Protein AF-A0A3D5K0L1-F1 (afdb_monomer_lite)

Structure (mmCIF, N/CA/C/O backbone):
data_AF-A0A3D5K0L1-F1
#
_entry.id   AF-A0A3D5K0L1-F1
#
loop_
_atom_site.group_PDB
_atom_site.id
_atom_site.type_symbol
_atom_site.label_atom_id
_atom_site.label_alt_i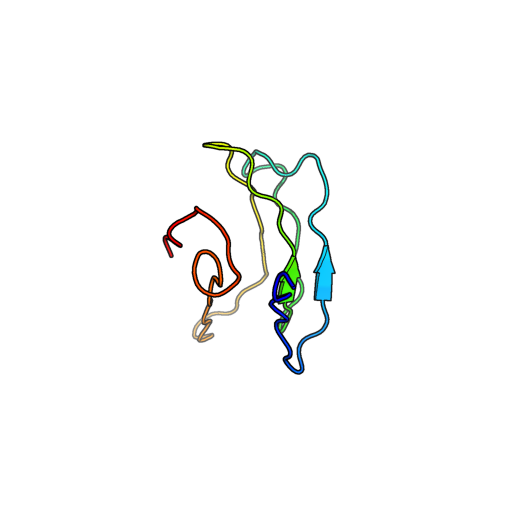d
_atom_site.label_comp_id
_atom_site.label_asym_id
_atom_site.label_entity_id
_atom_site.label_seq_id
_atom_site.pdbx_PDB_ins_code
_atom_site.Cartn_x
_atom_site.Cartn_y
_atom_site.Cartn_z
_atom_site.occupancy
_atom_site.B_iso_or_equiv
_atom_site.auth_seq_id
_atom_site.auth_comp_id
_atom_site.auth_asym_id
_atom_site.auth_atom_id
_atom_site.pdbx_PDB_model_num
ATOM 1 N N . GLY A 1 1 ? 15.534 -24.088 -12.513 1.00 66.06 1 GLY A N 1
ATOM 2 C CA . GLY A 1 1 ? 14.474 -23.252 -13.115 1.00 66.06 1 GLY A CA 1
ATOM 3 C C . GLY A 1 1 ? 14.304 -22.004 -12.276 1.00 66.06 1 GLY A C 1
ATOM 4 O O . GLY A 1 1 ? 14.727 -22.032 -11.128 1.00 66.06 1 GLY A O 1
ATOM 5 N N . ALA A 1 2 ? 13.746 -20.923 -12.824 1.00 81.19 2 ALA A N 1
ATOM 6 C CA . ALA A 1 2 ? 13.459 -19.722 -12.037 1.00 81.19 2 ALA A CA 1
ATOM 7 C C . ALA A 1 2 ? 12.407 -20.031 -10.956 1.00 81.19 2 ALA A C 1
ATOM 9 O O . ALA A 1 2 ? 11.411 -20.699 -11.241 1.00 81.19 2 ALA A O 1
ATOM 10 N N . PHE A 1 3 ? 12.640 -19.570 -9.728 1.00 81.88 3 PHE A N 1
ATOM 11 C CA . PHE A 1 3 ? 11.662 -19.648 -8.644 1.00 81.88 3 PHE A CA 1
ATOM 12 C C . PHE A 1 3 ? 10.603 -18.553 -8.835 1.00 81.88 3 PHE A C 1
ATOM 14 O O . PHE A 1 3 ? 10.933 -17.455 -9.279 1.00 81.88 3 PHE A O 1
ATOM 21 N N . ARG A 1 4 ? 9.338 -18.847 -8.513 1.00 86.69 4 ARG A N 1
ATOM 22 C CA . ARG A 1 4 ? 8.274 -17.836 -8.424 1.00 86.69 4 ARG A CA 1
ATOM 23 C C . ARG A 1 4 ? 7.958 -17.600 -6.958 1.00 86.69 4 ARG A C 1
ATOM 25 O O . ARG A 1 4 ? 7.678 -18.559 -6.242 1.00 86.69 4 ARG A O 1
ATOM 32 N N . LEU A 1 5 ? 8.029 -16.347 -6.534 1.00 90.31 5 LEU A N 1
ATOM 33 C CA . LEU A 1 5 ? 7.615 -15.942 -5.199 1.00 90.31 5 LEU A CA 1
ATOM 34 C C . LEU A 1 5 ? 6.100 -15.741 -5.197 1.00 90.31 5 LEU A C 1
ATOM 36 O O . LEU A 1 5 ? 5.539 -15.250 -6.174 1.00 90.31 5 LEU A O 1
ATOM 40 N N . LEU A 1 6 ? 5.459 -16.174 -4.117 1.00 91.12 6 LEU A N 1
ATOM 41 C CA . LEU A 1 6 ? 4.027 -16.044 -3.883 1.00 91.12 6 LEU A CA 1
ATOM 42 C C . LEU A 1 6 ? 3.835 -15.460 -2.485 1.00 91.12 6 LEU A C 1
ATOM 44 O O . LEU A 1 6 ? 4.496 -15.909 -1.547 1.00 91.12 6 LEU A O 1
ATOM 48 N N . MET A 1 7 ? 2.930 -14.495 -2.359 1.00 92.06 7 MET A N 1
ATOM 49 C CA . MET A 1 7 ? 2.422 -14.024 -1.074 1.00 92.06 7 MET A CA 1
ATOM 50 C C . MET A 1 7 ? 1.076 -14.700 -0.823 1.00 92.06 7 MET A C 1
ATOM 52 O O . MET A 1 7 ? 0.253 -14.797 -1.731 1.00 92.06 7 MET A O 1
ATOM 56 N N . VAL A 1 8 ? 0.895 -15.237 0.380 1.00 93.50 8 VAL A N 1
ATOM 57 C CA . VAL A 1 8 ? -0.341 -15.903 0.795 1.00 93.50 8 VAL A CA 1
ATOM 58 C C . VAL A 1 8 ? -0.719 -15.343 2.156 1.00 93.50 8 VAL A C 1
ATOM 60 O O . VAL A 1 8 ? 0.047 -15.486 3.108 1.00 93.50 8 VAL A O 1
ATOM 63 N N . ASP A 1 9 ? -1.891 -14.729 2.227 1.00 93.38 9 ASP A N 1
ATOM 64 C CA . ASP A 1 9 ? -2.521 -14.230 3.444 1.00 93.38 9 ASP A CA 1
ATOM 65 C C . ASP A 1 9 ? -4.030 -14.543 3.418 1.00 93.38 9 ASP A C 1
ATOM 67 O O . ASP A 1 9 ? -4.515 -15.266 2.540 1.00 93.38 9 ASP A O 1
ATOM 71 N N . ASP A 1 10 ? -4.755 -14.083 4.434 1.00 95.25 10 ASP A N 1
ATOM 72 C CA . ASP A 1 10 ? -6.201 -14.237 4.591 1.00 95.25 10 ASP A CA 1
ATOM 73 C C . ASP A 1 10 ? -6.999 -12.988 4.175 1.00 95.25 10 ASP A C 1
ATOM 75 O O . ASP A 1 10 ? -8.221 -12.951 4.357 1.00 95.25 10 ASP A O 1
ATOM 79 N N . LEU A 1 11 ? -6.339 -11.977 3.604 1.00 95.81 11 LEU A N 1
ATOM 80 C CA . LEU A 1 11 ? -6.965 -10.720 3.228 1.00 95.81 11 LEU A CA 1
ATOM 81 C C . LEU A 1 11 ? -7.612 -10.825 1.836 1.00 95.81 11 LEU A C 1
ATOM 83 O O . LEU A 1 11 ? -7.076 -11.468 0.929 1.00 95.81 11 LEU A O 1
ATOM 87 N N . PRO A 1 12 ? -8.773 -10.180 1.616 1.00 95.56 12 PRO A N 1
ATOM 88 C CA . PRO A 1 12 ? -9.264 -9.968 0.263 1.00 95.56 12 PRO A CA 1
ATOM 89 C C . PRO A 1 12 ? -8.242 -9.138 -0.519 1.00 95.56 12 PRO A C 1
ATOM 91 O O . PRO A 1 12 ? -7.662 -8.209 0.033 1.00 95.56 12 PRO A O 1
ATOM 94 N N . ASN A 1 13 ? -8.056 -9.453 -1.799 1.00 94.88 13 ASN A N 1
ATOM 95 C CA . ASN A 1 13 ? -7.092 -8.763 -2.649 1.00 94.88 13 ASN A CA 1
ATOM 96 C C . ASN A 1 13 ? -7.776 -7.757 -3.579 1.00 94.88 13 ASN A C 1
ATOM 98 O O . ASN A 1 13 ? -8.789 -8.068 -4.214 1.00 94.88 13 ASN A O 1
ATOM 102 N N . LEU A 1 14 ? -7.189 -6.571 -3.688 1.00 95.88 14 LEU A N 1
ATOM 103 C CA . LEU A 1 14 ? -7.612 -5.491 -4.566 1.00 95.88 14 LEU A CA 1
ATOM 104 C C . LEU A 1 14 ? -6.477 -5.137 -5.523 1.00 95.88 14 LEU A C 1
ATOM 106 O O . LEU A 1 14 ? -5.386 -4.779 -5.101 1.00 95.88 14 LEU A O 1
ATOM 110 N N . ALA A 1 15 ? -6.747 -5.179 -6.823 1.00 96.19 15 ALA A N 1
ATOM 111 C CA . ALA A 1 15 ? -5.808 -4.644 -7.798 1.00 96.19 15 ALA A CA 1
ATOM 112 C C . ALA A 1 15 ? -5.876 -3.112 -7.824 1.00 96.19 15 ALA A C 1
ATOM 114 O O . ALA A 1 15 ? -6.960 -2.518 -7.752 1.00 96.19 15 ALA A O 1
ATOM 115 N N . GLU A 1 16 ? -4.719 -2.484 -7.982 1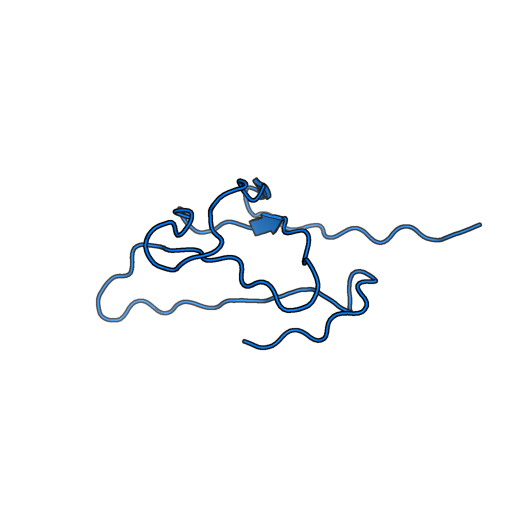.00 95.44 16 GLU A N 1
ATOM 116 C CA . GLU A 1 16 ? -4.617 -1.075 -8.330 1.00 95.44 16 GLU A CA 1
ATOM 117 C C . GLU A 1 16 ? -5.414 -0.727 -9.603 1.00 95.44 16 GLU A C 1
ATOM 119 O O . GLU A 1 16 ? -5.462 -1.494 -10.572 1.00 95.44 16 GLU A O 1
ATOM 124 N N . VAL A 1 17 ? -6.015 0.465 -9.616 1.00 94.12 17 VAL A N 1
ATOM 125 C CA . VAL A 1 17 ? -6.624 1.068 -10.802 1.00 94.12 17 VAL A CA 1
ATOM 126 C C . VAL A 1 17 ? -5.753 2.197 -11.339 1.00 94.12 17 VAL A C 1
ATOM 128 O O . VAL A 1 17 ? -5.312 3.071 -10.602 1.00 94.12 17 VAL A O 1
ATOM 131 N N . SER A 1 18 ? -5.572 2.228 -12.659 1.00 91.94 18 SER A N 1
ATOM 132 C CA . SER A 1 18 ? -4.884 3.333 -13.332 1.00 91.94 18 SER A CA 1
ATOM 133 C C . SER A 1 18 ? -5.590 4.669 -13.085 1.00 91.94 18 SER A C 1
ATOM 135 O O . SER A 1 18 ? -6.824 4.725 -13.136 1.00 91.94 18 SER A O 1
ATOM 137 N N . GLY A 1 19 ? -4.834 5.758 -12.959 1.00 93.56 19 GLY A N 1
ATOM 138 C CA . GLY A 1 19 ? -5.378 7.099 -12.751 1.00 93.56 19 GLY A CA 1
ATOM 139 C C . GLY A 1 19 ? -5.302 7.598 -11.307 1.00 93.56 19 GLY A C 1
ATOM 140 O O . GLY A 1 19 ? -5.711 8.733 -11.060 1.00 93.56 19 GLY A O 1
ATOM 141 N N . ASN A 1 20 ? -4.772 6.798 -10.381 1.00 96.19 20 ASN A N 1
ATOM 142 C CA . ASN A 1 20 ? -4.559 7.124 -8.968 1.00 96.19 20 ASN A CA 1
ATOM 143 C C . ASN A 1 20 ? -3.240 7.877 -8.703 1.00 96.19 20 ASN A C 1
ATOM 145 O O . ASN A 1 20 ? -2.774 7.935 -7.570 1.00 96.19 20 ASN A O 1
ATOM 149 N N . GLU A 1 21 ? -2.633 8.508 -9.714 1.00 95.06 21 GLU A N 1
ATOM 150 C CA . GLU A 1 21 ? -1.282 9.081 -9.595 1.00 95.06 21 GLU A CA 1
ATOM 151 C C . GLU A 1 21 ? -1.263 10.490 -8.964 1.00 95.06 21 GLU A C 1
ATOM 153 O O . GLU A 1 21 ? -0.296 11.247 -9.086 1.00 95.06 21 GLU A O 1
ATOM 158 N N . SER A 1 22 ? -2.366 10.890 -8.327 1.00 95.62 22 SER A N 1
ATOM 159 C CA . SER A 1 22 ? -2.480 12.128 -7.558 1.00 95.62 22 SER A CA 1
ATOM 160 C C . SER A 1 22 ? -3.378 11.925 -6.344 1.00 95.62 22 SER A C 1
ATOM 162 O O . SER A 1 22 ? -4.308 11.121 -6.374 1.00 95.62 22 SER A O 1
ATOM 164 N N . ARG A 1 23 ? -3.146 12.706 -5.285 1.00 96.12 23 ARG A N 1
ATOM 165 C CA . ARG A 1 23 ? -3.901 12.609 -4.029 1.00 96.12 23 ARG A CA 1
ATOM 166 C C . ARG A 1 23 ? -5.409 12.789 -4.222 1.00 96.1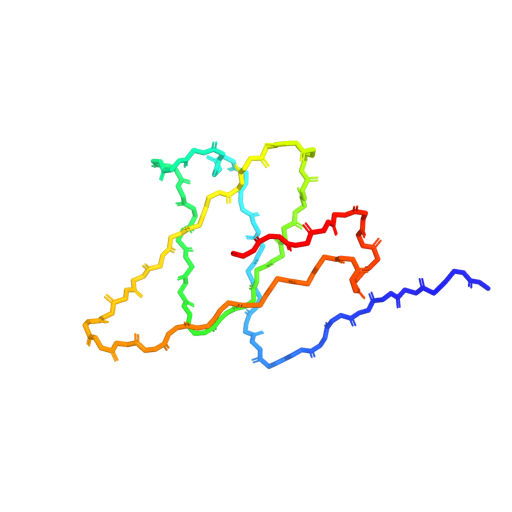2 23 ARG A C 1
ATOM 168 O O . ARG A 1 23 ? -6.192 12.142 -3.546 1.00 96.12 23 ARG A O 1
ATOM 175 N N . GLU A 1 24 ? -5.818 13.651 -5.148 1.00 97.38 24 GLU A N 1
ATOM 176 C CA . GLU A 1 24 ? -7.22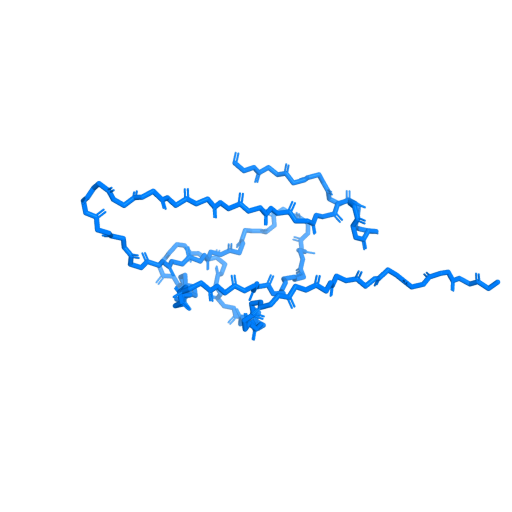7 13.936 -5.461 1.00 97.38 24 GLU A CA 1
ATOM 177 C C . GLU A 1 24 ? -7.920 12.785 -6.202 1.00 97.38 24 GLU A C 1
ATOM 179 O O . GLU A 1 24 ? -9.138 12.801 -6.360 1.00 97.38 24 GLU A O 1
ATOM 184 N N . ARG A 1 25 ? -7.142 11.821 -6.702 1.00 97.38 25 ARG A N 1
ATOM 185 C CA . ARG A 1 25 ? -7.614 10.643 -7.432 1.00 97.38 25 ARG A CA 1
ATOM 186 C C . ARG A 1 25 ? -7.253 9.349 -6.702 1.00 97.38 25 ARG A C 1
ATOM 188 O O . ARG A 1 25 ? -7.200 8.301 -7.337 1.00 97.38 25 ARG A O 1
ATOM 195 N N . ALA A 1 26 ? -6.981 9.428 -5.398 1.00 97.62 26 ALA A N 1
ATOM 196 C CA . ALA A 1 26 ? -6.613 8.272 -4.598 1.00 97.62 26 ALA A CA 1
ATOM 197 C C . ALA A 1 26 ? -7.652 7.149 -4.740 1.00 97.62 26 ALA A C 1
ATOM 199 O O . ALA A 1 26 ? -8.860 7.389 -4.742 1.00 97.62 26 ALA A O 1
ATOM 200 N N . GLN A 1 27 ? -7.180 5.915 -4.880 1.00 97.69 27 GLN A N 1
ATOM 201 C CA . GLN A 1 27 ? -8.053 4.753 -4.924 1.00 97.69 27 GLN A CA 1
ATOM 202 C C . GLN A 1 27 ? -8.515 4.411 -3.508 1.00 97.69 27 GLN A C 1
ATOM 204 O O . GLN A 1 27 ? -7.700 4.151 -2.622 1.00 97.69 27 GLN A O 1
ATOM 209 N N . PHE A 1 28 ? -9.829 4.366 -3.304 1.00 97.06 28 PHE A N 1
ATOM 210 C CA . PHE A 1 28 ? -10.394 3.951 -2.028 1.00 97.06 28 PHE A CA 1
ATOM 211 C C . PHE A 1 28 ? -10.147 2.461 -1.755 1.00 97.06 28 PHE A C 1
ATOM 213 O O . PHE A 1 28 ? -10.414 1.610 -2.610 1.00 97.06 28 PHE A O 1
ATOM 220 N N . VAL A 1 29 ? -9.686 2.147 -0.544 1.00 95.69 29 VAL A N 1
ATOM 221 C CA . VAL A 1 29 ? -9.455 0.787 -0.050 1.00 95.69 29 VAL A CA 1
ATOM 222 C C . VAL A 1 29 ? -10.288 0.538 1.211 1.00 95.69 29 VAL A C 1
ATOM 224 O O . VAL A 1 29 ? -10.158 1.227 2.221 1.00 95.69 29 VAL A O 1
ATOM 227 N N . ALA A 1 30 ? -11.172 -0.461 1.157 1.00 93.56 30 ALA A N 1
ATOM 228 C CA . ALA A 1 30 ? -12.039 -0.841 2.273 1.00 93.56 30 ALA A CA 1
ATOM 229 C C . ALA A 1 30 ? -11.407 -2.005 3.053 1.00 93.56 30 ALA A C 1
ATOM 231 O O . ALA A 1 30 ? -11.462 -3.149 2.605 1.00 93.56 30 ALA A O 1
ATOM 232 N N . GLY A 1 31 ? -10.766 -1.705 4.187 1.00 83.56 31 GLY A N 1
ATOM 233 C CA . GLY A 1 31 ? -9.995 -2.685 4.964 1.00 83.56 31 GLY A CA 1
ATOM 234 C C . GLY A 1 31 ? -10.830 -3.655 5.823 1.00 83.56 31 GLY A C 1
ATOM 235 O O . GLY A 1 31 ? -12.018 -3.405 6.051 1.00 83.56 31 GLY A O 1
ATOM 236 N N . PRO A 1 32 ? -10.208 -4.732 6.361 1.00 93.56 32 PRO A N 1
ATOM 237 C CA . PRO A 1 32 ? -8.837 -5.220 6.106 1.00 93.56 32 PRO A CA 1
ATOM 238 C C . PRO A 1 32 ? -8.676 -5.826 4.699 1.00 93.56 32 PRO A C 1
ATOM 240 O O . PRO A 1 32 ? -9.526 -6.606 4.279 1.00 93.56 32 PRO A O 1
ATOM 243 N N . ILE A 1 33 ? -7.611 -5.465 3.969 1.00 96.00 33 ILE A N 1
ATOM 244 C CA . ILE A 1 33 ? -7.449 -5.777 2.535 1.00 96.00 33 ILE A CA 1
ATOM 245 C C . ILE A 1 33 ? -5.965 -5.796 2.123 1.00 96.00 33 ILE A C 1
ATOM 247 O O . ILE A 1 33 ? -5.168 -5.051 2.695 1.00 96.00 33 ILE A O 1
ATOM 251 N N . SER A 1 34 ? -5.599 -6.621 1.140 1.00 96.44 34 SER A N 1
ATOM 252 C CA . SER A 1 34 ? -4.316 -6.574 0.427 1.00 96.44 34 SER A CA 1
ATOM 253 C C . SER A 1 34 ? -4.472 -5.815 -0.894 1.00 96.44 34 SER A C 1
ATOM 255 O O . SER A 1 34 ? -5.544 -5.816 -1.502 1.00 96.44 34 SER A O 1
ATOM 257 N N . VAL A 1 35 ? -3.420 -5.107 -1.315 1.00 95.62 35 VAL A N 1
ATOM 258 C CA . VAL A 1 35 ? -3.432 -4.314 -2.551 1.00 95.62 35 VAL A CA 1
ATOM 259 C C . VAL A 1 35 ? -2.248 -4.703 -3.427 1.00 95.62 35 VAL A C 1
ATOM 261 O O . VAL A 1 35 ? -1.097 -4.542 -3.021 1.00 95.62 35 VAL A O 1
ATOM 264 N N . ASP A 1 36 ? -2.537 -5.175 -4.637 1.00 94.62 36 ASP A N 1
ATOM 265 C CA . ASP A 1 36 ? -1.535 -5.494 -5.652 1.00 94.62 36 ASP A CA 1
ATOM 266 C C . ASP A 1 36 ? -1.241 -4.259 -6.516 1.00 94.62 36 ASP A C 1
ATOM 268 O O . ASP A 1 36 ? -2.131 -3.735 -7.191 1.00 94.62 36 ASP A O 1
ATOM 272 N N . VAL A 1 37 ? 0.023 -3.827 -6.523 1.00 91.75 37 VAL A N 1
ATOM 273 C CA . VAL A 1 37 ? 0.499 -2.593 -7.178 1.00 91.75 37 VAL A CA 1
ATOM 274 C C . VAL A 1 37 ? 1.679 -2.901 -8.101 1.00 91.75 37 VAL A C 1
ATOM 276 O O . VAL A 1 37 ? 2.537 -3.729 -7.773 1.00 91.75 37 VAL A O 1
ATOM 279 N N . ILE A 1 38 ? 1.759 -2.214 -9.246 1.00 88.81 38 ILE A N 1
ATOM 280 C CA . ILE A 1 38 ? 2.910 -2.294 -10.159 1.00 88.81 38 ILE A CA 1
ATOM 281 C C . ILE A 1 38 ? 3.626 -0.943 -10.189 1.00 88.81 38 ILE A C 1
ATOM 283 O O . ILE A 1 38 ? 3.285 -0.060 -10.968 1.00 88.81 38 ILE A O 1
ATOM 287 N N . GLY A 1 39 ? 4.688 -0.819 -9.391 1.00 83.81 39 GLY A N 1
ATOM 288 C CA . GLY A 1 39 ? 5.450 0.427 -9.302 1.00 83.81 39 GLY A CA 1
ATOM 289 C C . GLY A 1 39 ? 6.080 0.864 -10.633 1.00 83.81 39 GLY A C 1
ATOM 290 O O . GLY A 1 39 ? 6.750 0.080 -11.316 1.00 83.81 39 GLY A O 1
ATOM 291 N N . ASN A 1 40 ? 5.933 2.150 -10.960 1.00 86.94 40 ASN A N 1
ATOM 292 C CA . ASN A 1 40 ? 6.482 2.782 -12.161 1.00 86.94 40 ASN A CA 1
ATOM 293 C C . ASN A 1 40 ? 7.547 3.842 -11.821 1.00 86.94 40 ASN A C 1
ATOM 295 O O . ASN A 1 40 ? 7.324 5.054 -11.875 1.00 86.94 40 ASN A O 1
ATOM 299 N N . GLY A 1 41 ? 8.747 3.377 -11.469 1.00 86.62 41 GLY A N 1
ATOM 300 C CA . GLY A 1 41 ? 9.883 4.247 -11.160 1.00 86.62 41 GLY A CA 1
ATOM 301 C C . GLY A 1 41 ? 9.617 5.148 -9.951 1.00 86.62 41 GLY A C 1
ATOM 302 O O . GLY A 1 41 ? 9.593 4.669 -8.827 1.00 86.62 41 GLY A O 1
ATOM 303 N N . ILE A 1 42 ? 9.474 6.455 -10.182 1.00 86.56 42 ILE A N 1
ATOM 304 C CA . ILE A 1 42 ? 9.240 7.461 -9.127 1.00 86.56 42 ILE A CA 1
ATOM 305 C C . ILE A 1 42 ? 7.777 7.917 -9.036 1.00 86.56 42 ILE A C 1
ATOM 307 O O . ILE A 1 42 ? 7.474 8.845 -8.287 1.00 86.56 42 ILE A O 1
ATOM 311 N N . GLN A 1 43 ? 6.893 7.344 -9.855 1.00 90.25 43 GLN A N 1
ATOM 312 C CA . GLN A 1 43 ? 5.470 7.657 -9.815 1.00 90.25 43 GLN A CA 1
ATOM 313 C C . GLN A 1 43 ? 4.870 7.169 -8.493 1.00 90.25 43 GLN A C 1
ATOM 315 O O . GLN A 1 43 ? 5.236 6.103 -8.004 1.00 90.25 43 GLN A O 1
ATOM 320 N N . LEU A 1 44 ? 4.003 7.993 -7.905 1.00 91.50 44 LEU A N 1
ATOM 321 C CA . LEU A 1 44 ? 3.293 7.663 -6.676 1.00 91.50 44 LEU A CA 1
ATOM 322 C C . LEU A 1 44 ? 1.893 7.181 -7.013 1.00 91.50 44 LEU A C 1
ATOM 324 O O . LEU A 1 44 ? 1.177 7.875 -7.735 1.00 91.50 44 LEU A O 1
ATOM 328 N N . ASP 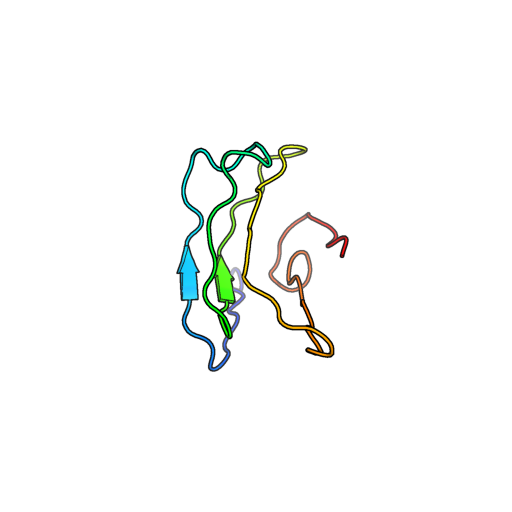A 1 45 ? 1.509 6.088 -6.375 1.00 93.44 45 ASP A N 1
ATOM 329 C CA . ASP A 1 45 ? 0.185 5.494 -6.455 1.00 93.44 45 ASP A CA 1
ATOM 330 C C . ASP A 1 45 ? -0.555 5.814 -5.154 1.00 93.44 45 ASP A C 1
ATOM 332 O O . ASP A 1 45 ? -0.112 5.458 -4.057 1.00 93.44 45 ASP A O 1
ATOM 336 N N . TRP A 1 46 ? -1.635 6.589 -5.248 1.00 95.44 46 TRP A N 1
ATOM 337 C CA . TRP A 1 46 ? -2.333 7.110 -4.076 1.00 95.44 46 TRP A CA 1
ATOM 338 C C . TRP A 1 46 ? -3.503 6.211 -3.691 1.00 95.44 46 TRP A C 1
ATOM 340 O O . TRP A 1 46 ? -4.346 5.875 -4.523 1.00 95.44 46 TRP A O 1
ATOM 350 N N . PHE A 1 47 ? -3.593 5.895 -2.401 1.00 95.25 47 PHE A N 1
ATOM 351 C CA . PHE A 1 47 ? -4.691 5.137 -1.807 1.00 95.25 47 PHE A CA 1
ATOM 352 C C . PHE A 1 47 ? -5.280 5.903 -0.625 1.00 95.25 47 PHE A C 1
ATOM 354 O O . PHE A 1 47 ? -4.567 6.616 0.086 1.00 95.25 47 PHE A O 1
ATOM 361 N N . GLU A 1 48 ? -6.583 5.757 -0.414 1.00 96.38 48 GLU A N 1
ATOM 362 C CA . GLU A 1 48 ? -7.309 6.368 0.699 1.00 96.38 48 GLU A CA 1
ATOM 363 C C . GLU A 1 48 ? -8.203 5.345 1.399 1.00 96.38 48 GLU A C 1
ATOM 365 O O . GLU A 1 48 ? -8.687 4.400 0.785 1.00 96.38 48 GLU A O 1
ATOM 370 N N . PHE A 1 49 ? -8.418 5.523 2.697 1.00 95.31 49 PHE A N 1
ATOM 371 C CA . PHE A 1 49 ? -9.258 4.658 3.519 1.00 95.31 49 PHE A CA 1
ATOM 372 C C . PHE A 1 49 ? -9.906 5.492 4.621 1.00 95.31 49 PHE A C 1
ATOM 374 O O . PHE A 1 49 ? -9.364 6.518 5.045 1.00 95.31 49 PHE A O 1
ATOM 381 N N . ASP A 1 50 ? -11.055 5.034 5.105 1.00 95.38 50 ASP A N 1
ATOM 382 C CA . ASP A 1 50 ? -11.699 5.633 6.268 1.00 95.38 50 ASP A CA 1
ATOM 383 C C . ASP A 1 50 ? -11.025 5.159 7.559 1.00 95.38 50 ASP A C 1
ATOM 385 O O . ASP A 1 50 ? -10.701 3.982 7.709 1.00 95.38 50 ASP A O 1
ATOM 389 N N . ALA A 1 51 ? -10.851 6.079 8.507 1.00 93.44 51 ALA A N 1
ATOM 390 C CA . ALA A 1 51 ? -10.307 5.791 9.828 1.00 93.44 51 ALA A CA 1
ATOM 391 C C . ALA A 1 51 ? -11.105 6.506 10.921 1.00 93.44 51 ALA A C 1
ATOM 393 O O . ALA A 1 51 ? -11.553 7.645 10.760 1.00 93.44 51 ALA A O 1
ATOM 394 N N . SER A 1 52 ? -11.241 5.854 12.070 1.00 94.81 52 SER A N 1
ATOM 395 C CA . SER A 1 52 ? -11.914 6.385 13.251 1.00 94.81 52 SER A CA 1
ATOM 396 C C . SER A 1 52 ? -10.931 6.887 14.307 1.00 94.81 52 SER A C 1
ATOM 398 O O . SER A 1 52 ? -9.785 6.452 14.420 1.00 94.81 52 SER A O 1
ATOM 400 N N . LYS A 1 53 ? -11.392 7.810 15.159 1.00 96.69 53 LYS A N 1
ATOM 401 C CA . LYS A 1 53 ? -10.598 8.271 16.305 1.00 96.69 53 LYS A CA 1
ATOM 402 C C . LYS A 1 53 ? -10.230 7.082 17.203 1.00 96.69 53 LYS A C 1
ATOM 404 O O . LYS A 1 53 ? -11.112 6.345 17.632 1.00 96.69 53 LYS A O 1
ATOM 409 N N . ASN A 1 54 ? -8.949 6.988 17.564 1.00 96.19 54 ASN A N 1
ATOM 410 C CA . ASN A 1 54 ? -8.351 5.904 18.359 1.00 96.19 54 ASN A CA 1
ATOM 411 C C . ASN A 1 54 ? -8.301 4.534 17.658 1.00 96.19 54 ASN A C 1
ATOM 413 O O . ASN A 1 54 ? -8.048 3.531 18.324 1.00 96.19 54 ASN A O 1
ATOM 417 N N . GLU A 1 55 ? -8.525 4.474 16.347 1.00 94.75 55 GLU A N 1
ATOM 418 C CA . GLU A 1 55 ? -8.268 3.268 15.568 1.00 94.75 55 GLU A CA 1
ATOM 419 C C . GLU A 1 55 ? -6.759 3.054 15.400 1.00 94.75 55 GLU A C 1
ATOM 421 O O . GLU A 1 55 ? -6.014 3.981 15.074 1.00 94.75 55 GLU A O 1
ATOM 426 N N . ALA A 1 56 ? -6.303 1.830 15.662 1.00 93.62 56 ALA A N 1
ATOM 427 C CA . ALA A 1 56 ? -4.933 1.417 15.403 1.00 93.62 56 ALA A CA 1
ATOM 428 C C . ALA A 1 56 ? -4.877 0.773 14.019 1.00 93.62 56 ALA A C 1
ATOM 430 O O . ALA A 1 56 ? -5.535 -0.237 13.784 1.00 93.62 56 ALA A O 1
ATOM 431 N N . ILE A 1 57 ? -4.081 1.357 13.127 1.00 91.94 57 ILE A N 1
ATOM 432 C CA . ILE A 1 57 ? -3.952 0.904 11.744 1.00 91.94 57 ILE A CA 1
ATOM 433 C C . ILE A 1 57 ? -2.488 0.577 11.483 1.00 91.94 57 ILE A C 1
ATOM 435 O O . ILE A 1 57 ? -1.597 1.348 11.843 1.00 91.94 57 ILE A O 1
ATOM 439 N N . SER A 1 58 ? -2.243 -0.579 10.876 1.00 92.75 58 SER A N 1
ATOM 440 C CA . SER A 1 58 ? -0.914 -1.037 10.482 1.00 92.75 58 SER A CA 1
ATOM 441 C C . SER A 1 58 ? -0.884 -1.302 8.987 1.00 92.75 58 SER A C 1
ATOM 443 O O . SER A 1 58 ? -1.770 -1.979 8.469 1.00 92.75 58 SER A O 1
ATOM 445 N N . PHE A 1 59 ? 0.169 -0.831 8.330 1.00 92.00 59 PHE A N 1
ATOM 446 C CA . PHE A 1 59 ? 0.457 -1.127 6.933 1.00 92.00 59 PHE A CA 1
ATOM 447 C C . PHE A 1 59 ? 1.731 -1.958 6.860 1.00 92.00 59 PHE A C 1
ATOM 449 O O . PHE A 1 59 ? 2.703 -1.668 7.560 1.00 92.00 59 PHE A O 1
ATOM 456 N N . GLU A 1 60 ? 1.739 -2.968 5.997 1.00 92.12 60 GLU A N 1
ATOM 457 C CA . GLU A 1 60 ? 2.953 -3.680 5.622 1.00 92.12 60 GLU A CA 1
ATOM 458 C C . GLU A 1 60 ? 3.087 -3.642 4.101 1.00 92.12 60 GLU A C 1
ATOM 460 O O . GLU A 1 60 ? 2.189 -4.061 3.377 1.00 92.12 60 GLU A O 1
ATOM 465 N N . VAL A 1 61 ? 4.221 -3.135 3.618 1.00 91.50 61 VAL A N 1
ATOM 466 C CA . VAL A 1 61 ? 4.531 -3.101 2.187 1.00 91.50 61 VAL A CA 1
ATOM 467 C C . VAL A 1 61 ? 5.574 -4.173 1.889 1.00 91.50 61 VAL A C 1
ATOM 469 O O . VAL A 1 61 ? 6.699 -4.143 2.403 1.00 91.50 61 VAL A O 1
ATOM 472 N N . ILE A 1 62 ? 5.208 -5.139 1.045 1.00 92.12 62 ILE A N 1
ATOM 473 C CA . ILE A 1 62 ? 6.096 -6.219 0.611 1.00 92.12 62 ILE A CA 1
ATOM 474 C C . ILE A 1 62 ? 6.620 -5.912 -0.796 1.00 92.12 62 ILE A C 1
ATOM 476 O O . ILE A 1 62 ? 5.993 -6.256 -1.790 1.00 92.12 62 ILE A O 1
ATOM 480 N N . ALA A 1 63 ? 7.801 -5.292 -0.886 1.00 91.00 63 ALA A N 1
ATOM 481 C CA . ALA A 1 63 ? 8.484 -5.066 -2.164 1.00 91.00 63 ALA A CA 1
ATOM 482 C C . ALA A 1 63 ? 9.641 -6.058 -2.371 1.00 91.00 63 ALA A C 1
ATOM 484 O O . ALA A 1 63 ? 9.429 -7.143 -2.913 1.00 91.00 63 ALA A O 1
ATOM 485 N N . ASN A 1 64 ? 10.863 -5.739 -1.927 1.00 88.06 64 ASN A N 1
ATOM 486 C CA . ASN A 1 64 ? 12.049 -6.571 -2.182 1.00 88.06 64 ASN A CA 1
ATOM 487 C C . ASN A 1 64 ? 11.889 -8.050 -1.782 1.00 88.06 64 ASN A C 1
ATOM 489 O O . ASN A 1 64 ? 12.308 -8.949 -2.510 1.00 88.06 64 ASN A O 1
ATOM 493 N N . ARG A 1 65 ? 11.181 -8.311 -0.675 1.00 87.88 65 ARG A N 1
ATOM 494 C CA . ARG A 1 65 ? 10.867 -9.668 -0.190 1.00 87.88 65 ARG A CA 1
ATOM 495 C C . ARG A 1 65 ? 10.028 -10.502 -1.171 1.00 87.88 65 ARG A C 1
ATOM 497 O O . ARG A 1 65 ? 10.087 -11.726 -1.103 1.00 87.88 65 ARG A O 1
ATOM 504 N N . LEU A 1 66 ? 9.301 -9.864 -2.090 1.00 88.56 66 LEU A N 1
ATOM 505 C CA . LEU A 1 66 ? 8.542 -10.513 -3.164 1.00 88.56 66 LEU A CA 1
ATOM 506 C C . LEU A 1 66 ? 9.272 -10.471 -4.520 1.00 88.56 66 LEU A C 1
ATOM 508 O O . LEU A 1 66 ? 8.689 -10.765 -5.559 1.00 88.56 66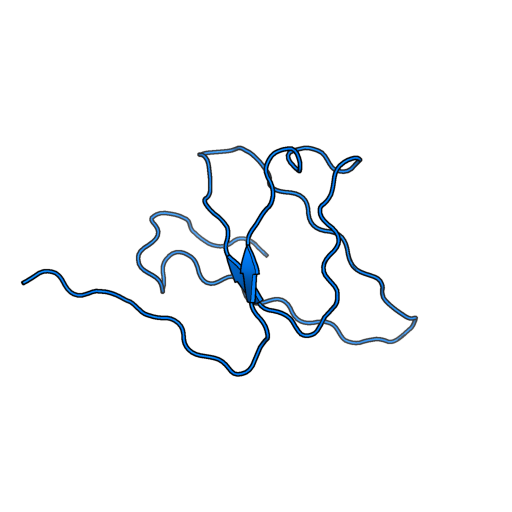 LEU A O 1
ATOM 512 N N . GLY A 1 67 ? 10.568 -10.140 -4.524 1.00 87.94 67 GLY A N 1
ATOM 513 C CA . GLY A 1 67 ? 11.406 -10.119 -5.726 1.00 87.94 67 GLY A CA 1
ATOM 514 C C . GLY A 1 67 ? 11.375 -8.803 -6.503 1.00 87.94 67 GLY A C 1
ATOM 515 O O . GLY A 1 67 ? 11.909 -8.744 -7.609 1.00 87.94 67 GLY A O 1
ATOM 516 N N . SER A 1 68 ? 10.770 -7.752 -5.945 1.00 86.56 68 SER A N 1
ATOM 517 C CA . SER A 1 68 ? 10.825 -6.404 -6.514 1.00 86.56 68 SER A CA 1
ATOM 518 C C . SER A 1 68 ? 12.203 -5.754 -6.306 1.00 86.56 68 SER A C 1
ATOM 520 O O . SER A 1 68 ? 12.881 -6.009 -5.315 1.00 86.56 68 SER A O 1
ATOM 522 N N . ASN A 1 69 ? 12.619 -4.859 -7.205 1.00 87.38 69 ASN A N 1
ATOM 523 C CA . ASN A 1 69 ? 13.829 -4.044 -7.006 1.00 87.38 69 ASN A CA 1
ATOM 524 C C . ASN A 1 69 ? 13.572 -2.789 -6.153 1.00 87.38 69 ASN A C 1
ATOM 526 O O . ASN A 1 69 ? 14.499 -2.018 -5.913 1.00 87.38 69 ASN A O 1
ATOM 530 N N . PHE A 1 70 ? 12.329 -2.572 -5.715 1.00 85.06 70 PHE A N 1
ATOM 531 C CA . PHE A 1 70 ? 11.965 -1.465 -4.838 1.00 85.06 70 PHE A CA 1
ATOM 532 C C . PHE A 1 70 ? 12.275 -1.782 -3.371 1.00 85.06 70 PHE A C 1
ATOM 534 O O . PHE A 1 70 ? 12.057 -2.903 -2.900 1.00 85.06 70 PHE A O 1
ATOM 541 N N . ASP A 1 71 ? 12.746 -0.766 -2.651 1.00 82.62 71 ASP A N 1
ATOM 542 C CA . ASP A 1 71 ? 12.825 -0.759 -1.191 1.00 82.62 71 ASP A CA 1
ATOM 543 C C . ASP A 1 71 ? 11.529 -0.138 -0.648 1.00 82.62 71 ASP A C 1
ATOM 545 O O . ASP A 1 71 ? 11.181 0.970 -1.072 1.00 82.62 71 ASP A O 1
ATOM 549 N N . PRO A 1 72 ? 10.756 -0.835 0.204 1.00 74.69 72 PRO A N 1
ATOM 550 C CA . PRO A 1 72 ? 9.524 -0.266 0.724 1.00 74.69 72 PRO A CA 1
ATOM 551 C C . PRO A 1 72 ? 9.835 0.885 1.689 1.00 74.69 72 PRO A C 1
ATOM 553 O O . PRO A 1 72 ? 10.545 0.704 2.676 1.00 74.69 72 PRO A O 1
ATOM 556 N N . ALA A 1 73 ? 9.250 2.054 1.432 1.00 67.56 73 ALA A N 1
ATOM 557 C CA . ALA A 1 73 ? 9.175 3.149 2.392 1.00 67.56 73 ALA A CA 1
ATOM 558 C C . ALA A 1 73 ? 7.740 3.216 2.933 1.00 67.56 73 ALA A C 1
ATOM 560 O O . ALA A 1 73 ? 6.798 3.273 2.143 1.00 67.56 73 ALA A O 1
ATOM 561 N N . VAL A 1 74 ? 7.588 3.169 4.259 1.00 60.50 74 VAL A N 1
ATOM 562 C CA . VAL A 1 74 ? 6.308 3.331 4.973 1.00 60.50 74 VAL A CA 1
ATOM 563 C C . VAL A 1 74 ? 6.350 4.626 5.766 1.00 60.50 74 VAL A C 1
ATOM 565 O O . VAL A 1 74 ? 7.402 4.875 6.400 1.00 60.50 74 VAL A O 1
#

Radius of gyration: 13.81 Å; chains: 1; bounding box: 26×37×32 Å

Sequence (74 aa):
GAFRLLMVDDLPNLAEVSGNESRERAQFVAGPISVDVIGNGIQLDWFEFDASKNEAISFEVIANRLGSNFDPAV

Secondary structure (DSSP, 8-state):
---------SSPEEE--TT--SGGGPEE--SS-EEE----TT----EE----TT--------SGGGT-SPPP--

pLDDT: mean 90.96, std 7.1, range [60.5, 97.69]

Foldseek 3Di:
DDDAFDDDDPFAEDEADPPQQDQVNADEDEDPHHYDDDDDPPGDRHHDYDDDVPDDDDDDDDAVVRVHPDDDDD